Protein AF-A0A8J4V3K0-F1 (afdb_monomer_lite)

Sequence (67 aa):
MGFELLYQASDNEFSASSFHSACDGKGATITLIETTLGCVFGGYNSQSWNSDGKWYYGDKKCLYLHW

Structure (mmCIF, N/CA/C/O backbone):
data_AF-A0A8J4V3K0-F1
#
_entry.id   AF-A0A8J4V3K0-F1
#
loop_
_atom_site.group_PDB
_atom_site.id
_atom_site.type_symbol
_atom_site.label_atom_id
_atom_site.label_alt_id
_atom_site.label_comp_id
_atom_site.label_asym_id
_atom_site.label_entity_id
_atom_site.label_seq_id
_atom_site.pdbx_PDB_ins_code
_atom_site.Cartn_x
_atom_site.Cartn_y
_atom_site.Cartn_z
_atom_site.occupancy
_atom_site.B_iso_or_equiv
_atom_site.auth_seq_id
_atom_site.auth_comp_id
_atom_site.auth_asym_id
_atom_site.auth_atom_id
_atom_site.pdbx_PDB_model_num
ATOM 1 N N . MET A 1 1 ? -12.164 -12.506 -13.790 1.00 60.22 1 MET A N 1
ATOM 2 C CA . MET A 1 1 ? -11.254 -11.424 -13.360 1.00 60.22 1 MET A CA 1
ATOM 3 C C . MET A 1 1 ? -11.765 -10.917 -12.030 1.00 60.22 1 MET A C 1
ATOM 5 O O . MET A 1 1 ? -12.953 -10.640 -11.937 1.00 60.22 1 MET A O 1
ATOM 9 N N . GLY A 1 2 ? -10.916 -10.892 -11.013 1.00 87.12 2 GLY A N 1
ATOM 10 C CA . GLY A 1 2 ? -11.274 -10.497 -9.654 1.00 87.12 2 GLY A CA 1
ATOM 11 C C . GLY A 1 2 ? -10.043 -9.965 -8.934 1.00 87.12 2 GLY A C 1
ATOM 12 O O . GLY A 1 2 ? -8.947 -10.001 -9.493 1.00 87.12 2 GLY A O 1
ATOM 13 N N . PHE A 1 3 ? -10.237 -9.455 -7.725 1.00 92.19 3 PHE A N 1
ATOM 14 C CA . PHE A 1 3 ? -9.137 -9.001 -6.885 1.00 92.19 3 PHE A CA 1
ATOM 15 C C . PHE A 1 3 ? -8.453 -10.191 -6.209 1.00 92.19 3 PHE A C 1
ATOM 17 O O . PHE A 1 3 ? -9.119 -11.130 -5.774 1.00 92.19 3 PHE A O 1
ATOM 24 N N . GLU A 1 4 ? -7.129 -10.125 -6.118 1.00 95.81 4 GLU A N 1
ATOM 25 C CA . GLU A 1 4 ? -6.299 -11.021 -5.315 1.00 95.81 4 GLU A CA 1
ATOM 26 C C . GLU A 1 4 ? -5.812 -10.247 -4.087 1.00 95.81 4 GLU A C 1
ATOM 28 O O . GLU A 1 4 ? -5.330 -9.118 -4.209 1.00 95.81 4 GLU A O 1
ATOM 33 N N . LEU A 1 5 ? -5.956 -10.837 -2.900 1.00 97.00 5 LEU A N 1
ATOM 34 C CA . LEU A 1 5 ? -5.411 -10.262 -1.676 1.00 97.00 5 LEU A CA 1
ATOM 35 C C . LEU A 1 5 ? -3.906 -10.536 -1.631 1.00 97.00 5 LEU A C 1
ATOM 37 O O . LEU A 1 5 ? -3.492 -11.668 -1.402 1.00 97.00 5 LEU A O 1
ATOM 41 N N . LEU A 1 6 ? -3.099 -9.495 -1.839 1.00 97.62 6 LEU A N 1
ATOM 42 C CA . LEU A 1 6 ? -1.640 -9.604 -1.751 1.00 97.62 6 LEU A CA 1
ATOM 43 C C . LEU A 1 6 ? -1.150 -9.545 -0.300 1.00 97.62 6 LEU A C 1
ATOM 45 O O . LEU A 1 6 ? -0.250 -10.286 0.079 1.00 97.62 6 LEU A O 1
ATOM 49 N N . TYR A 1 7 ? -1.735 -8.664 0.515 1.00 98.06 7 TYR A N 1
ATOM 50 C CA . TYR A 1 7 ? -1.275 -8.397 1.875 1.00 98.06 7 TYR A CA 1
ATOM 51 C C . TYR A 1 7 ? -2.421 -7.952 2.784 1.00 98.06 7 TYR A C 1
ATOM 53 O O . TYR A 1 7 ? -3.251 -7.131 2.389 1.00 98.06 7 TYR A O 1
ATOM 61 N N . GLN A 1 8 ? -2.404 -8.432 4.028 1.00 97.44 8 GLN A N 1
ATOM 62 C CA . GLN A 1 8 ? -3.299 -8.000 5.096 1.00 97.44 8 GLN A CA 1
ATOM 63 C C . GLN A 1 8 ? -2.490 -7.677 6.355 1.00 97.44 8 GLN A C 1
ATOM 65 O O . GLN A 1 8 ? -1.772 -8.520 6.890 1.00 97.44 8 GLN A O 1
ATOM 70 N N . ALA A 1 9 ? -2.607 -6.439 6.835 1.00 96.62 9 ALA A N 1
ATOM 71 C CA . ALA A 1 9 ? -1.748 -5.929 7.898 1.00 96.62 9 ALA A CA 1
ATOM 72 C C . ALA A 1 9 ? -1.961 -6.620 9.253 1.00 96.62 9 ALA A C 1
ATOM 74 O O . ALA A 1 9 ? -0.984 -6.848 9.963 1.00 96.62 9 ALA A O 1
ATOM 75 N N . SER A 1 10 ? -3.204 -6.995 9.581 1.00 95.44 10 SER A N 1
ATOM 76 C CA . SER A 1 10 ? -3.539 -7.706 10.826 1.00 95.44 10 SER A CA 1
ATOM 77 C C . SER A 1 10 ? -2.815 -9.043 10.966 1.00 95.44 10 SER A C 1
ATOM 79 O O . SER A 1 10 ? -2.519 -9.458 12.079 1.00 95.44 10 SER A O 1
ATOM 81 N N . ASP A 1 11 ? -2.504 -9.684 9.840 1.00 96.31 11 ASP A N 1
ATOM 82 C CA . ASP A 1 11 ? -1.893 -11.014 9.801 1.00 96.31 11 ASP A CA 1
ATOM 83 C C . ASP A 1 11 ? -0.359 -10.925 9.762 1.00 96.31 11 ASP A C 1
ATOM 85 O O . ASP A 1 11 ? 0.331 -11.929 9.904 1.00 96.31 11 ASP A O 1
ATOM 89 N N . ASN A 1 12 ? 0.178 -9.717 9.560 1.00 95.25 12 ASN A N 1
ATOM 90 C CA . ASN A 1 12 ? 1.597 -9.450 9.319 1.00 95.25 12 ASN A CA 1
ATOM 91 C C . ASN A 1 12 ? 2.150 -8.347 10.238 1.00 95.25 12 ASN A C 1
ATOM 93 O O . ASN A 1 12 ? 3.119 -7.672 9.883 1.00 95.25 12 ASN A O 1
ATOM 97 N N . GLU A 1 13 ? 1.506 -8.114 11.386 1.00 94.12 13 GLU A N 1
ATOM 98 C CA . GLU A 1 13 ? 1.939 -7.144 12.405 1.00 94.12 13 GLU A CA 1
ATOM 99 C C . GLU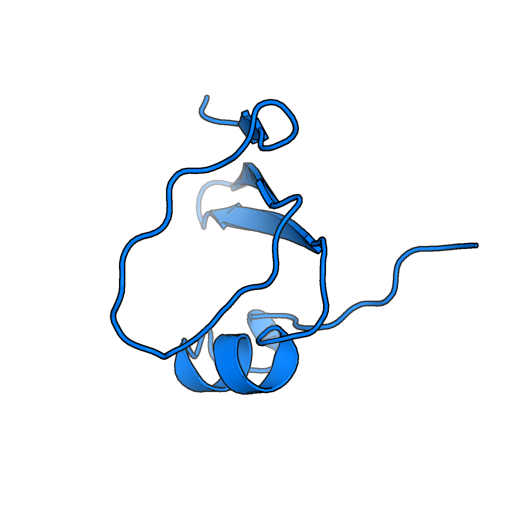 A 1 13 ? 2.222 -5.739 11.840 1.00 94.12 13 GLU A C 1
ATOM 101 O O . GLU A 1 13 ? 3.082 -5.011 12.332 1.00 94.12 13 GLU A O 1
ATOM 106 N N . PHE A 1 14 ? 1.501 -5.345 10.783 1.00 94.19 14 PHE A N 1
ATOM 107 C CA . PHE A 1 14 ? 1.675 -4.053 10.107 1.00 94.19 14 PHE A CA 1
ATOM 108 C C . PHE A 1 14 ? 3.111 -3.802 9.591 1.00 94.19 14 PHE A C 1
ATOM 110 O O . PHE A 1 14 ? 3.545 -2.659 9.442 1.00 94.19 14 PHE A O 1
ATOM 117 N N . SER A 1 15 ? 3.850 -4.868 9.280 1.00 96.12 15 SER A N 1
ATOM 118 C CA . SER A 1 15 ? 5.241 -4.810 8.837 1.00 96.12 15 SER A CA 1
ATOM 119 C C . SER A 1 15 ? 5.393 -4.290 7.402 1.00 96.12 15 SER A C 1
ATOM 121 O O . SER A 1 15 ? 4.940 -4.910 6.437 1.00 96.12 15 SER A O 1
ATOM 123 N N . ALA A 1 16 ? 6.123 -3.181 7.241 1.00 95.06 16 ALA A N 1
ATOM 124 C CA . ALA A 1 16 ? 6.442 -2.621 5.926 1.00 95.06 16 ALA A CA 1
ATOM 125 C C . ALA A 1 16 ? 7.262 -3.592 5.058 1.00 95.06 16 ALA A C 1
ATOM 127 O O . ALA A 1 16 ? 7.019 -3.701 3.859 1.00 95.06 16 ALA A O 1
ATOM 128 N N . SER A 1 17 ? 8.200 -4.342 5.647 1.00 96.44 17 SER A N 1
ATOM 129 C CA . SER A 1 17 ? 8.991 -5.328 4.899 1.00 96.44 17 SER A CA 1
ATOM 130 C C . SER A 1 17 ? 8.134 -6.490 4.398 1.00 96.44 17 SER A C 1
ATOM 132 O O . SER A 1 17 ? 8.360 -6.980 3.291 1.00 96.44 17 SER A O 1
ATOM 134 N N . SER A 1 18 ? 7.120 -6.898 5.165 1.00 97.56 18 SER A N 1
ATOM 135 C CA . SER A 1 18 ? 6.165 -7.930 4.743 1.00 97.56 18 SER A CA 1
ATOM 136 C C . SER A 1 18 ? 5.247 -7.416 3.632 1.00 97.56 18 SER A C 1
ATOM 138 O O . SER A 1 18 ? 5.039 -8.117 2.644 1.00 97.56 18 SER A O 1
ATOM 140 N N . PHE A 1 19 ? 4.781 -6.164 3.733 1.00 97.19 19 PHE A N 1
ATOM 141 C CA . PHE A 1 19 ? 4.038 -5.503 2.656 1.00 97.19 19 PHE A CA 1
AT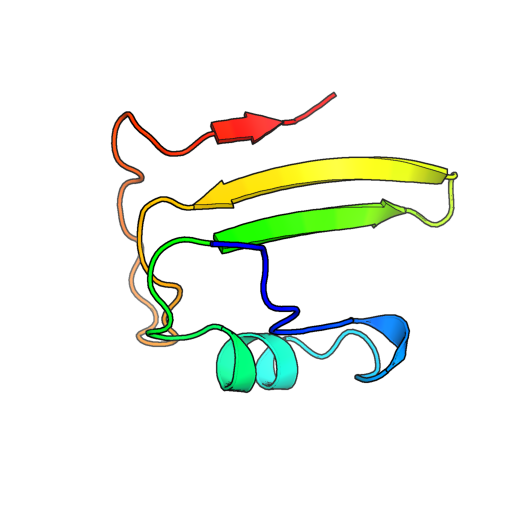OM 142 C C . PHE A 1 19 ? 4.843 -5.473 1.352 1.00 97.19 19 PHE A C 1
ATOM 144 O O . PHE A 1 19 ? 4.358 -5.932 0.321 1.00 97.19 19 PHE A O 1
ATOM 151 N N . HIS A 1 20 ? 6.087 -4.989 1.394 1.00 96.50 20 HIS A N 1
ATOM 152 C CA . HIS A 1 20 ? 6.942 -4.916 0.209 1.00 96.50 20 HIS A CA 1
ATOM 153 C C . HIS A 1 20 ? 7.256 -6.301 -0.366 1.00 96.50 20 HIS A C 1
ATOM 155 O O . HIS A 1 20 ? 7.207 -6.486 -1.579 1.00 96.50 20 HIS A O 1
ATOM 161 N N . SER A 1 21 ? 7.474 -7.306 0.487 1.00 97.00 21 SER A N 1
ATOM 162 C CA . SER A 1 21 ? 7.691 -8.690 0.036 1.00 97.00 21 SER A CA 1
ATOM 163 C C . SER A 1 21 ? 6.488 -9.264 -0.725 1.00 97.00 21 SER A C 1
ATOM 165 O O . SER A 1 21 ? 6.662 -10.080 -1.631 1.00 97.00 21 SER A O 1
ATOM 167 N N . ALA A 1 22 ? 5.272 -8.838 -0.378 1.00 97.44 22 ALA A N 1
ATOM 168 C CA . ALA A 1 22 ? 4.042 -9.274 -1.030 1.00 97.44 22 ALA A CA 1
ATOM 169 C C . ALA A 1 22 ? 3.680 -8.450 -2.281 1.00 97.44 22 ALA A C 1
ATOM 171 O O . ALA A 1 22 ? 3.214 -9.013 -3.275 1.00 97.44 22 ALA A O 1
ATOM 172 N N . CYS A 1 23 ? 3.876 -7.131 -2.233 1.00 96.94 23 CYS A N 1
ATOM 173 C CA . CYS A 1 23 ? 3.326 -6.177 -3.200 1.00 96.94 23 CYS A CA 1
ATOM 174 C C . CYS A 1 23 ? 4.325 -5.703 -4.267 1.00 96.94 23 CYS A C 1
ATOM 176 O O . CYS A 1 23 ? 3.896 -5.263 -5.340 1.00 96.94 23 CYS A O 1
ATOM 178 N N . ASP A 1 24 ? 5.635 -5.773 -4.010 1.00 97.00 24 ASP A N 1
ATOM 179 C CA . ASP A 1 24 ? 6.634 -5.287 -4.964 1.00 97.00 24 ASP A CA 1
ATOM 180 C C . ASP A 1 24 ? 6.569 -6.064 -6.286 1.00 97.00 24 ASP A C 1
ATOM 182 O O . ASP A 1 24 ? 6.451 -7.291 -6.330 1.00 97.00 24 ASP A O 1
ATOM 186 N N . GLY A 1 25 ? 6.627 -5.332 -7.401 1.00 96.50 25 GLY A N 1
ATOM 187 C CA . GLY A 1 25 ? 6.617 -5.920 -8.744 1.00 96.50 25 GLY A CA 1
ATOM 188 C C . GLY A 1 25 ? 5.294 -6.567 -9.184 1.00 96.50 25 GLY A C 1
ATOM 189 O O . GLY A 1 25 ? 5.252 -7.133 -10.276 1.00 96.50 25 GLY A O 1
ATOM 190 N N . LYS A 1 26 ? 4.210 -6.476 -8.400 1.00 96.06 26 LYS A N 1
ATOM 191 C CA . LYS A 1 26 ? 2.908 -7.103 -8.717 1.00 96.06 26 LYS A CA 1
ATOM 192 C C . LYS A 1 26 ? 2.039 -6.331 -9.715 1.00 96.06 26 LYS A C 1
ATOM 194 O O . LYS A 1 26 ? 0.962 -6.797 -10.075 1.00 96.06 26 LYS A O 1
ATOM 199 N N . GLY A 1 27 ? 2.507 -5.186 -10.203 1.00 94.69 27 GLY A N 1
ATOM 200 C CA . GLY A 1 27 ? 1.719 -4.302 -11.052 1.00 94.69 27 GLY A CA 1
ATOM 201 C C . GLY A 1 27 ? 0.771 -3.442 -10.227 1.00 94.69 27 GLY A C 1
ATOM 202 O O . GLY A 1 27 ? 1.082 -3.063 -9.102 1.00 94.69 27 GLY A O 1
ATOM 203 N N . ALA A 1 28 ? -0.376 -3.119 -10.817 1.00 95.12 28 ALA A N 1
ATOM 204 C CA . ALA A 1 28 ? -1.326 -2.198 -10.222 1.00 95.12 28 ALA A CA 1
ATOM 205 C C . ALA A 1 28 ? -2.022 -2.789 -8.984 1.00 95.12 28 ALA A C 1
ATOM 207 O O . ALA A 1 28 ? -2.456 -3.941 -8.994 1.00 95.12 28 ALA A O 1
ATOM 208 N N . THR A 1 29 ? -2.193 -1.978 -7.941 1.00 96.00 29 THR A N 1
ATOM 209 C CA . THR A 1 29 ? -2.789 -2.400 -6.663 1.00 96.00 29 THR A CA 1
ATOM 210 C C . THR A 1 29 ? -3.783 -1.377 -6.137 1.00 96.00 29 THR A C 1
ATOM 212 O O . THR A 1 29 ? -3.588 -0.174 -6.310 1.00 96.00 29 THR A O 1
ATOM 215 N N . ILE A 1 30 ? -4.789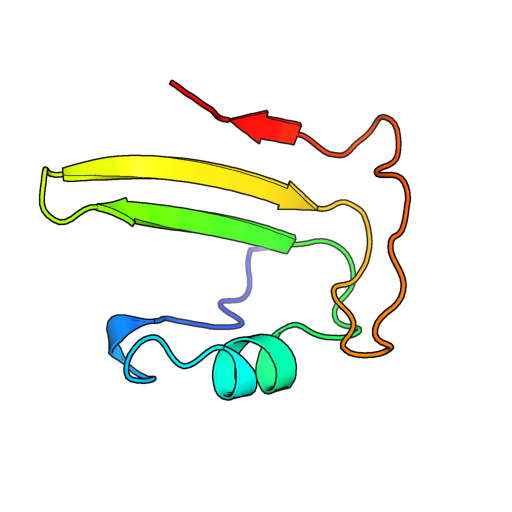 -1.848 -5.402 1.00 95.56 30 ILE A N 1
ATOM 216 C CA . ILE A 1 30 ? -5.598 -1.013 -4.512 1.00 95.56 30 ILE A CA 1
ATOM 217 C C . ILE A 1 30 ? -5.124 -1.268 -3.082 1.00 95.56 30 ILE A C 1
ATOM 219 O O . ILE A 1 30 ? -5.084 -2.417 -2.647 1.00 95.56 30 ILE A O 1
ATOM 223 N N . THR A 1 31 ? -4.802 -0.202 -2.355 1.00 95.38 31 THR A N 1
ATOM 224 C CA . THR A 1 31 ? -4.466 -0.255 -0.929 1.00 95.38 31 THR A CA 1
ATOM 225 C C . THR A 1 31 ? -5.603 0.368 -0.135 1.00 95.38 31 THR A C 1
ATOM 227 O O . THR A 1 31 ? -5.998 1.499 -0.420 1.00 95.38 31 THR A O 1
ATOM 230 N N . LEU A 1 32 ? -6.110 -0.353 0.865 1.00 95.44 32 LEU A N 1
ATOM 231 C CA . LEU A 1 32 ? -7.112 0.125 1.818 1.00 95.44 32 LEU A CA 1
ATOM 232 C C . LEU A 1 32 ? -6.503 0.145 3.219 1.00 95.44 32 LEU A C 1
ATOM 234 O O . LEU A 1 32 ? -5.811 -0.794 3.610 1.00 95.44 32 LEU A O 1
ATOM 238 N N . ILE A 1 33 ? -6.753 1.222 3.955 1.00 94.31 33 ILE A N 1
ATOM 239 C CA . ILE A 1 33 ? -6.251 1.441 5.309 1.00 94.31 33 ILE A CA 1
ATOM 240 C C . ILE A 1 33 ? -7.428 1.877 6.173 1.00 94.31 33 ILE A C 1
ATOM 242 O O . ILE A 1 33 ? -8.112 2.846 5.849 1.00 94.31 33 ILE A O 1
ATOM 246 N N . GLU A 1 34 ? -7.640 1.166 7.275 1.00 94.75 34 GLU A N 1
ATOM 247 C CA . GLU A 1 34 ? -8.596 1.520 8.321 1.00 94.75 34 GLU A CA 1
ATOM 248 C C . GLU A 1 34 ? -7.828 1.990 9.560 1.00 94.75 34 GLU A C 1
ATOM 250 O O . GLU A 1 34 ? -6.884 1.334 10.009 1.00 94.75 34 GLU A O 1
ATOM 255 N N . THR A 1 35 ? -8.197 3.147 10.106 1.00 93.75 35 THR A N 1
ATOM 256 C CA . THR A 1 35 ? -7.594 3.662 11.341 1.00 93.75 35 THR A CA 1
ATOM 257 C C . THR A 1 35 ? -8.256 3.078 12.578 1.00 93.75 35 THR A C 1
ATOM 259 O O . THR A 1 35 ? -9.387 2.605 12.546 1.00 93.75 35 THR A O 1
ATOM 262 N N . THR A 1 36 ? -7.604 3.237 13.729 1.00 95.31 36 THR A N 1
ATOM 263 C CA . THR A 1 36 ? -8.191 2.904 15.038 1.00 95.31 36 THR A CA 1
ATOM 264 C C . THR A 1 36 ? -9.425 3.740 15.397 1.00 95.31 36 THR A C 1
ATOM 266 O O . THR A 1 36 ? -10.134 3.399 16.339 1.00 95.31 36 THR A O 1
ATOM 269 N N . LEU A 1 37 ? -9.695 4.824 14.659 1.00 96.50 37 LEU A N 1
ATOM 270 C CA . LEU A 1 37 ? -10.899 5.648 14.793 1.00 96.50 37 LEU A CA 1
ATOM 271 C C . LEU A 1 37 ? -12.017 5.224 13.821 1.00 96.50 37 LEU A C 1
ATOM 273 O O . LEU A 1 37 ? -13.061 5.871 13.790 1.00 96.50 37 LEU A O 1
ATOM 277 N N . GLY A 1 38 ? -11.809 4.169 13.024 1.00 94.88 38 GLY A N 1
ATOM 278 C CA . GLY A 1 38 ? -12.775 3.665 12.043 1.00 94.88 38 GLY A CA 1
ATOM 279 C C . GLY A 1 38 ? -12.814 4.448 10.726 1.00 94.88 38 GLY A C 1
ATOM 280 O O . GLY A 1 38 ? -13.738 4.278 9.933 1.00 94.88 38 GLY A O 1
ATOM 281 N N . CYS A 1 39 ? -11.836 5.323 10.467 1.00 94.81 39 CYS A N 1
ATOM 282 C CA . CYS A 1 39 ? -11.750 6.030 9.189 1.00 94.81 39 CYS A CA 1
ATOM 283 C C . CYS A 1 39 ? -11.083 5.137 8.141 1.00 94.81 39 CYS A C 1
ATOM 285 O O . CYS A 1 39 ? -10.006 4.601 8.399 1.00 94.81 39 CYS A O 1
ATOM 287 N N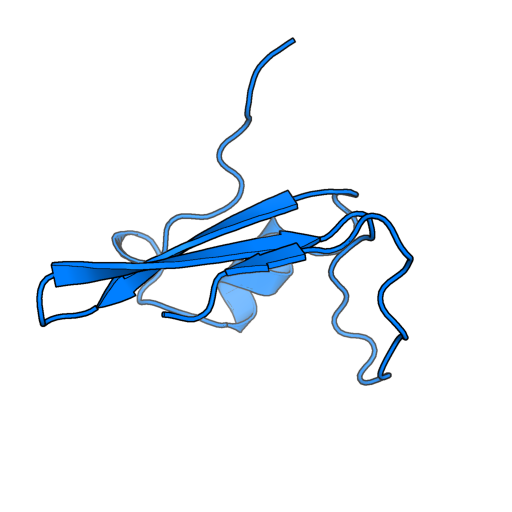 . VAL A 1 40 ? -11.668 5.054 6.944 1.00 93.69 40 VAL A N 1
ATOM 288 C CA . VAL A 1 40 ? -11.084 4.332 5.805 1.00 93.69 40 VAL A CA 1
ATOM 289 C C . VAL A 1 40 ? -10.520 5.318 4.790 1.00 93.69 40 VAL A C 1
ATOM 291 O O . VAL A 1 40 ? -11.203 6.259 4.378 1.00 93.69 40 VAL A O 1
ATOM 294 N N . PHE A 1 41 ? -9.282 5.081 4.372 1.00 93.00 41 PHE A N 1
ATOM 295 C CA . PHE A 1 41 ? -8.631 5.765 3.258 1.00 93.00 41 PHE A CA 1
ATOM 296 C C . PHE A 1 41 ? -7.792 4.779 2.454 1.00 93.00 41 PHE A C 1
ATOM 298 O O . PHE A 1 41 ? -7.689 3.596 2.780 1.00 93.00 41 PHE A O 1
ATOM 305 N N . GLY A 1 42 ? -7.207 5.251 1.361 1.00 92.56 42 GLY A N 1
ATOM 306 C CA . GLY A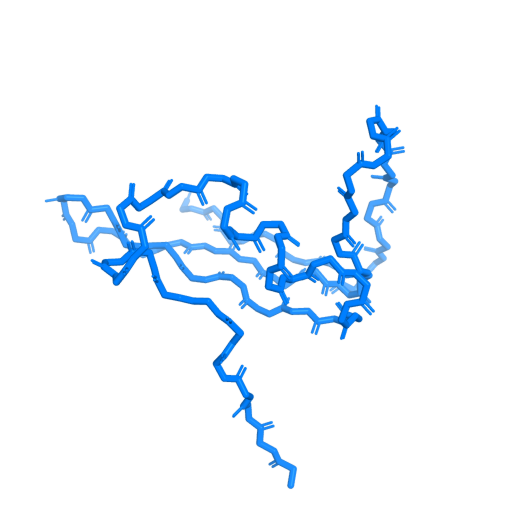 1 42 ? -6.449 4.374 0.495 1.00 92.56 42 GLY A CA 1
ATOM 307 C C . GLY A 1 42 ? -6.108 5.005 -0.833 1.00 92.56 42 GLY A C 1
ATOM 308 O O . GLY A 1 42 ? -6.216 6.216 -1.034 1.00 92.56 42 GLY A O 1
ATOM 309 N N . GLY A 1 43 ? -5.707 4.159 -1.764 1.00 93.38 43 GLY A N 1
ATOM 310 C CA . GLY A 1 43 ? -5.400 4.607 -3.104 1.00 93.38 43 GLY A CA 1
ATOM 311 C C . GLY A 1 43 ? -5.241 3.463 -4.078 1.00 93.38 43 GLY A C 1
ATOM 312 O O . GLY A 1 43 ? -5.030 2.310 -3.704 1.00 93.38 43 GLY A O 1
ATOM 313 N N . TYR A 1 44 ? -5.342 3.817 -5.347 1.00 93.75 44 TYR A N 1
ATOM 314 C CA . TYR A 1 44 ? -4.966 2.967 -6.452 1.00 93.75 44 TYR A CA 1
ATOM 315 C C . TYR A 1 44 ? -3.608 3.419 -6.983 1.00 93.75 44 TYR A C 1
ATOM 317 O O . TYR A 1 44 ? -3.438 4.572 -7.392 1.00 93.75 44 TYR A O 1
ATOM 325 N N . ASN A 1 45 ? -2.660 2.488 -6.987 1.00 93.25 45 ASN A N 1
ATOM 326 C CA . ASN A 1 45 ? -1.386 2.626 -7.669 1.00 93.25 45 ASN A CA 1
ATOM 327 C C . ASN A 1 45 ? -1.490 1.881 -8.999 1.00 93.25 45 ASN A C 1
ATOM 329 O O . ASN A 1 45 ? -1.682 0.668 -9.013 1.00 93.25 45 ASN A O 1
ATOM 333 N N . SER A 1 46 ? -1.398 2.598 -10.116 1.00 94.19 46 SER A N 1
ATOM 334 C CA . SER A 1 46 ? -1.420 2.002 -11.458 1.00 94.19 46 SER A CA 1
ATOM 335 C C . SER A 1 46 ? -0.086 1.355 -11.843 1.00 94.19 46 SER A C 1
ATOM 337 O O . SER A 1 46 ? -0.012 0.620 -12.831 1.00 94.19 46 SER A O 1
ATOM 339 N N . GLN A 1 47 ? 0.959 1.650 -11.072 1.00 92.25 47 GLN A N 1
ATOM 340 C CA . GLN A 1 47 ? 2.316 1.152 -11.220 1.00 92.25 47 GLN A CA 1
ATOM 341 C C . GLN A 1 47 ? 2.615 0.118 -10.127 1.00 92.25 47 GLN A C 1
ATOM 343 O O . GLN A 1 47 ? 1.838 -0.063 -9.193 1.00 92.25 47 GLN A O 1
ATOM 348 N N . SER A 1 48 ? 3.755 -0.563 -10.244 1.00 93.62 48 SER A N 1
ATOM 349 C CA . SER A 1 48 ? 4.220 -1.500 -9.220 1.00 93.62 48 SER A CA 1
ATOM 350 C C . SER A 1 48 ? 4.835 -0.772 -8.027 1.00 93.62 48 SER A C 1
ATOM 352 O O . SER A 1 48 ? 5.620 0.163 -8.203 1.00 93.62 48 SER A O 1
ATOM 354 N N . TRP A 1 49 ? 4.582 -1.288 -6.824 1.00 94.75 49 TRP A N 1
ATOM 355 C CA . TRP A 1 49 ? 5.448 -1.031 -5.673 1.00 94.75 49 TRP A CA 1
ATOM 356 C C . TRP A 1 49 ? 6.868 -1.543 -5.943 1.00 94.75 49 TRP A C 1
ATOM 358 O O . TRP A 1 49 ? 7.076 -2.453 -6.757 1.00 94.75 49 TRP A O 1
ATOM 368 N N . ASN A 1 50 ? 7.843 -0.929 -5.282 1.00 93.62 50 ASN A N 1
ATOM 369 C CA . ASN A 1 50 ? 9.237 -1.341 -5.312 1.00 93.62 50 ASN A CA 1
ATOM 370 C C . ASN A 1 50 ? 9.953 -0.881 -4.028 1.00 93.62 50 ASN A C 1
ATOM 372 O O . ASN A 1 50 ? 9.505 0.048 -3.353 1.00 93.62 50 ASN A O 1
ATOM 376 N N . SER A 1 51 ? 11.089 -1.517 -3.746 1.00 95.38 51 SER A N 1
ATOM 377 C CA . SER A 1 51 ? 11.984 -1.209 -2.623 1.00 95.38 51 SER A CA 1
ATOM 378 C C . SER A 1 51 ? 13.337 -0.655 -3.090 1.00 95.38 51 SER A C 1
ATOM 380 O O . SER A 1 51 ? 14.347 -0.814 -2.406 1.00 95.38 51 SER A O 1
ATOM 382 N N . ASP A 1 52 ? 13.403 -0.032 -4.273 1.00 92.19 52 ASP A N 1
ATOM 383 C CA . ASP A 1 52 ? 14.675 0.425 -4.859 1.00 92.19 52 ASP A CA 1
ATOM 384 C C . ASP A 1 52 ? 15.181 1.764 -4.280 1.00 92.19 52 ASP A C 1
ATOM 386 O O . ASP A 1 52 ? 16.262 2.242 -4.638 1.00 92.19 52 ASP A O 1
ATOM 390 N N . GLY A 1 53 ? 14.404 2.356 -3.366 1.00 87.31 53 GLY A N 1
ATOM 391 C CA . GLY A 1 53 ? 14.709 3.613 -2.687 1.00 87.31 53 GLY A CA 1
ATOM 392 C C . GLY A 1 53 ? 14.521 4.853 -3.561 1.00 87.31 53 GLY A C 1
ATOM 393 O O . GLY A 1 53 ? 14.926 5.946 -3.153 1.00 87.31 53 GLY A O 1
ATOM 394 N N . LYS A 1 54 ? 13.936 4.717 -4.756 1.00 87.25 54 LYS A N 1
ATOM 395 C CA . LYS A 1 54 ? 13.693 5.832 -5.671 1.00 87.25 54 LYS A CA 1
ATOM 396 C C . LYS A 1 54 ? 12.242 6.273 -5.611 1.00 87.25 54 LYS A C 1
ATOM 398 O O . LYS A 1 54 ? 11.304 5.483 -5.579 1.00 87.25 54 LYS A O 1
ATOM 403 N N . TRP A 1 55 ? 12.061 7.583 -5.683 1.00 83.31 55 TRP A N 1
ATOM 404 C CA . TRP A 1 55 ? 10.751 8.166 -5.913 1.00 83.31 55 TRP A CA 1
ATOM 405 C C . TRP A 1 55 ? 10.370 7.997 -7.378 1.00 83.31 55 TRP A C 1
ATOM 407 O O . TRP A 1 55 ? 11.195 8.189 -8.274 1.00 83.31 55 TRP A O 1
ATOM 417 N N . TYR A 1 56 ? 9.102 7.702 -7.618 1.00 81.94 56 TYR A N 1
ATOM 418 C CA . TYR A 1 56 ? 8.520 7.735 -8.947 1.00 81.94 56 TYR A CA 1
ATOM 419 C C . TYR A 1 56 ? 7.314 8.666 -8.956 1.00 81.94 56 TYR A C 1
ATOM 421 O O . TYR A 1 56 ? 6.604 8.826 -7.963 1.00 81.94 56 TYR A O 1
ATOM 429 N N . TYR A 1 57 ? 7.102 9.311 -10.098 1.00 83.31 57 TYR A N 1
ATOM 430 C CA . TYR A 1 57 ? 5.907 10.105 -10.318 1.00 83.31 57 TYR A CA 1
ATOM 431 C C . TYR A 1 57 ? 4.752 9.162 -10.639 1.00 83.31 57 TYR A C 1
ATOM 433 O O . TYR A 1 57 ? 4.841 8.377 -11.587 1.00 83.31 57 TYR A O 1
ATOM 441 N N . GLY A 1 58 ? 3.670 9.269 -9.867 1.00 78.75 58 GLY A N 1
ATOM 442 C CA . GLY A 1 58 ? 2.412 8.625 -10.221 1.00 78.75 58 GLY A CA 1
ATOM 443 C C . GLY A 1 58 ? 1.956 9.092 -11.601 1.00 78.75 58 GLY A C 1
ATOM 444 O O . GLY A 1 58 ? 2.127 10.260 -11.968 1.00 78.75 58 GLY A O 1
ATOM 445 N N . ASP A 1 59 ? 1.398 8.176 -12.386 1.00 85.44 59 ASP A N 1
ATOM 446 C CA . ASP A 1 59 ? 0.796 8.543 -13.659 1.00 85.44 59 ASP A CA 1
ATOM 447 C C . ASP A 1 59 ? -0.619 9.117 -13.451 1.00 85.44 59 ASP A C 1
ATOM 449 O O . ASP A 1 59 ? -1.138 9.208 -12.337 1.00 85.44 59 ASP A O 1
ATOM 453 N N . LYS A 1 60 ? -1.281 9.496 -14.548 1.00 84.62 60 LYS A N 1
ATOM 454 C CA . LYS A 1 60 ? -2.647 10.048 -14.508 1.00 84.62 60 LYS A CA 1
ATOM 455 C C . LYS A 1 60 ? -3.721 9.029 -14.102 1.00 84.62 60 LYS A C 1
ATOM 457 O O . LYS A 1 60 ? -4.898 9.381 -14.086 1.00 84.62 60 LYS A O 1
ATOM 462 N N . LYS A 1 61 ? -3.348 7.770 -13.864 1.00 85.31 61 LYS A N 1
ATOM 463 C CA . LYS A 1 61 ? -4.250 6.704 -13.432 1.00 85.31 61 LYS A CA 1
ATOM 464 C C . LYS A 1 61 ? -4.145 6.457 -11.931 1.00 85.31 61 LYS A C 1
ATOM 466 O O . LYS A 1 61 ? -5.029 5.788 -11.418 1.00 85.31 61 LYS A O 1
ATOM 471 N N . CYS A 1 62 ? -3.125 6.970 -11.238 1.00 81.00 62 CYS A N 1
ATOM 472 C CA . CYS A 1 62 ? -3.043 6.884 -9.782 1.00 81.00 62 CYS A CA 1
ATOM 473 C C . CYS A 1 62 ? -4.097 7.781 -9.119 1.00 81.00 62 CYS A C 1
ATOM 475 O O . CYS A 1 62 ? -4.321 8.916 -9.542 1.00 81.00 62 CYS A O 1
ATOM 477 N N . LEU A 1 63 ? -4.712 7.284 -8.049 1.00 82.19 63 LEU A N 1
ATOM 478 C CA . LEU A 1 63 ? -5.662 8.038 -7.233 1.00 82.19 63 LEU A CA 1
ATOM 479 C C . LEU A 1 63 ? -5.361 7.769 -5.765 1.00 82.19 63 LEU A C 1
ATOM 481 O O . LEU A 1 63 ? -5.334 6.615 -5.353 1.00 82.19 63 LEU A O 1
ATOM 485 N N . TYR A 1 64 ? -5.198 8.826 -4.978 1.00 75.00 64 TYR A N 1
ATOM 486 C CA . TYR A 1 64 ? -5.157 8.738 -3.523 1.00 75.00 64 TYR A CA 1
ATOM 487 C C . TYR A 1 64 ? -6.417 9.395 -2.979 1.00 75.00 64 TYR A C 1
ATOM 489 O O . TYR A 1 64 ? -6.693 10.558 -3.275 1.00 75.00 64 TYR A O 1
ATOM 497 N N . LEU A 1 65 ? -7.198 8.634 -2.222 1.00 67.75 65 LEU A N 1
ATOM 498 C CA . LEU A 1 65 ? -8.362 9.143 -1.518 1.00 67.75 65 LEU A CA 1
ATOM 499 C C . LEU A 1 65 ? -7.882 9.621 -0.149 1.00 67.75 65 LEU A C 1
ATOM 501 O O . LEU A 1 65 ? -7.627 8.810 0.742 1.00 67.75 65 LEU A O 1
ATOM 505 N N . HIS A 1 66 ? -7.727 10.935 -0.008 1.00 49.16 66 HIS A N 1
ATOM 506 C CA . HIS A 1 66 ? -7.672 11.580 1.299 1.00 49.16 66 HIS A CA 1
ATOM 507 C C . HIS A 1 66 ? -9.079 12.094 1.641 1.00 49.16 66 HIS A C 1
ATOM 509 O O . HIS A 1 66 ? -9.833 12.450 0.734 1.00 49.16 66 HIS A O 1
A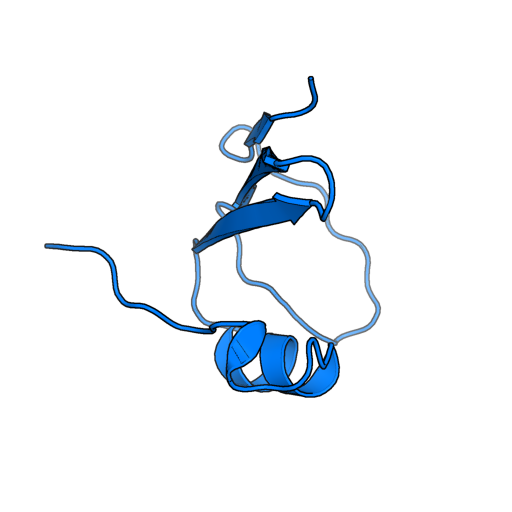TOM 515 N N . TRP A 1 67 ? -9.436 12.090 2.927 1.00 49.25 67 TRP A N 1
ATOM 516 C CA . TRP A 1 67 ? -10.644 12.764 3.420 1.00 49.25 67 TRP A CA 1
ATOM 517 C C . TRP A 1 67 ? -10.537 14.280 3.261 1.00 49.25 67 TRP A C 1
ATOM 519 O O . TRP A 1 67 ? -9.415 14.805 3.458 1.00 49.25 67 TRP A O 1
#

Foldseek 3Di:
DDDDDQDDCVVVVNDPVSVCVRFAPPAKDWDWDADPVRDIWTKIQRGGDDDPPDDDDGDPPIDTDDD

Radius of gyration: 12.55 Å; chains: 1; bounding box: 28×24×30 Å

Secondary structure (DSSP, 8-state):
--------GGGTTT-HHHHHHHHBTS-SEEEEEE-TTS-EEEEEESS-B--SS------TT-EEE--

Organism: NCBI:txid133409

pLDDT: mean 90.61, std 10.16, range [49.16, 98.06]

InterPro domains:
  IPR006571 TLDc domain [PF07534] (3-64)
  IPR006571 TLDc domain [PS51886] (1-67)